Protein AF-A0A355UHV1-F1 (afdb_monomer_lite)

Radius of gyration: 11.26 Å; chains: 1; bounding box: 29×20×25 Å

Secondary structure (DSSP, 8-state):
--HHHHHHHHHHHHTTT---HHHHHHHHHHHHHT-SS-SS--EEETTEEE-HHHHHHHHHHHHTT--

pLDDT: mean 91.23, std 6.32, range [56.62, 96.56]

Structure (mmCIF, N/CA/C/O backbone):
data_AF-A0A355UHV1-F1
#
_entry.id   AF-A0A355UHV1-F1
#
loop_
_atom_site.group_PDB
_atom_site.id
_atom_site.type_symbol
_atom_site.label_atom_id
_atom_site.label_alt_id
_atom_site.label_comp_id
_atom_site.label_asym_id
_atom_site.label_entity_id
_atom_site.label_seq_id
_atom_site.pdbx_PDB_ins_code
_atom_site.Cartn_x
_atom_site.Cartn_y
_atom_site.Cartn_z
_atom_site.occupancy
_atom_site.B_iso_or_equiv
_atom_site.auth_seq_id
_atom_site.auth_comp_id
_atom_site.auth_asym_id
_atom_site.auth_atom_id
_atom_site.pdbx_PDB_model_num
ATOM 1 N N . MET A 1 1 ? -13.907 0.907 -12.522 1.00 56.62 1 MET A N 1
ATOM 2 C CA . MET A 1 1 ? -13.041 0.664 -11.344 1.00 56.62 1 MET A CA 1
ATOM 3 C C . MET A 1 1 ? -11.599 0.552 -11.819 1.00 56.62 1 MET A C 1
ATOM 5 O O . MET A 1 1 ? -11.335 -0.296 -12.663 1.00 56.62 1 MET A O 1
ATOM 9 N N . TYR A 1 2 ? -10.698 1.417 -11.347 1.00 74.81 2 TYR A N 1
ATOM 10 C CA . TYR A 1 2 ? -9.280 1.370 -11.730 1.00 74.81 2 TYR A CA 1
ATOM 11 C C . TYR A 1 2 ? -8.662 0.012 -11.357 1.00 74.81 2 TYR A C 1
ATOM 13 O O . TYR A 1 2 ? -8.851 -0.459 -10.235 1.00 74.81 2 TYR A O 1
ATOM 21 N N . TYR A 1 3 ? -7.934 -0.613 -12.289 1.00 81.94 3 TYR A N 1
ATOM 22 C CA . TYR A 1 3 ? -7.361 -1.964 -12.149 1.00 81.94 3 TYR A CA 1
ATOM 23 C C . TYR A 1 3 ? -6.525 -2.131 -10.866 1.00 81.94 3 TYR A C 1
ATOM 25 O O . TYR A 1 3 ? -6.685 -3.107 -10.138 1.00 81.94 3 TYR A O 1
ATOM 33 N N . ARG A 1 4 ? -5.742 -1.107 -10.508 1.00 88.94 4 ARG A N 1
ATOM 34 C CA . ARG A 1 4 ? -4.936 -1.040 -9.276 1.00 88.94 4 ARG A CA 1
ATOM 35 C C . ARG A 1 4 ? -5.729 -1.255 -7.983 1.00 88.94 4 ARG A C 1
ATOM 37 O O . ARG A 1 4 ? -5.277 -1.969 -7.094 1.00 88.94 4 ARG A O 1
ATOM 44 N N . ARG A 1 5 ? -6.943 -0.706 -7.884 1.00 91.81 5 ARG A N 1
ATOM 45 C CA . ARG A 1 5 ? -7.786 -0.854 -6.683 1.00 91.81 5 ARG A CA 1
ATOM 46 C C . ARG A 1 5 ? -8.316 -2.277 -6.522 1.00 91.81 5 ARG A C 1
ATOM 48 O O . ARG A 1 5 ? -8.466 -2.741 -5.399 1.00 91.81 5 ARG A O 1
ATOM 55 N N . LYS A 1 6 ? -8.532 -2.994 -7.633 1.00 92.19 6 LYS A N 1
ATOM 56 C CA . LYS A 1 6 ? -8.902 -4.417 -7.593 1.00 92.19 6 LYS A CA 1
ATOM 57 C C . LYS A 1 6 ? -7.781 -5.272 -7.006 1.00 92.19 6 LYS A C 1
ATOM 59 O O . LYS A 1 6 ? -8.069 -6.185 -6.246 1.00 92.19 6 LYS A O 1
ATOM 64 N N . ILE A 1 7 ? -6.523 -4.947 -7.314 1.00 93.62 7 ILE A N 1
ATOM 65 C CA . ILE A 1 7 ? -5.350 -5.646 -6.767 1.00 93.62 7 ILE A CA 1
ATOM 66 C C . ILE A 1 7 ? -5.302 -5.493 -5.243 1.00 93.62 7 ILE A C 1
ATOM 68 O O . ILE A 1 7 ? -5.124 -6.482 -4.540 1.00 93.62 7 ILE A O 1
ATOM 72 N N . LEU A 1 8 ? -5.512 -4.276 -4.729 1.00 93.19 8 LEU A N 1
ATOM 73 C CA . LEU A 1 8 ? -5.531 -4.014 -3.284 1.00 93.19 8 LEU A CA 1
ATOM 74 C C . LEU A 1 8 ? -6.622 -4.810 -2.565 1.00 93.19 8 LEU A C 1
ATOM 76 O O . LEU A 1 8 ? -6.343 -5.444 -1.550 1.00 93.19 8 LEU A O 1
ATOM 80 N N . LEU A 1 9 ? -7.841 -4.809 -3.111 1.00 92.56 9 LEU A N 1
ATOM 81 C CA . LEU A 1 9 ? -8.959 -5.563 -2.545 1.00 92.56 9 LEU A CA 1
ATOM 82 C C . LEU A 1 9 ? -8.701 -7.069 -2.587 1.00 92.56 9 LEU A C 1
ATOM 84 O O . LEU A 1 9 ? -8.849 -7.729 -1.567 1.00 92.56 9 LEU A O 1
ATOM 88 N N . ALA A 1 10 ? -8.245 -7.605 -3.722 1.00 93.38 10 ALA A N 1
ATOM 89 C CA . ALA A 1 10 ? -7.918 -9.023 -3.849 1.00 93.38 10 ALA A CA 1
ATOM 90 C C . ALA A 1 10 ? -6.830 -9.449 -2.852 1.00 93.38 10 ALA A C 1
ATOM 92 O O . ALA A 1 10 ? -6.948 -10.496 -2.215 1.00 93.38 10 ALA A O 1
ATOM 93 N N . LEU A 1 11 ? -5.801 -8.612 -2.675 1.00 93.25 11 LEU A N 1
ATOM 94 C CA . LEU A 1 11 ? -4.738 -8.859 -1.710 1.00 93.25 11 LEU A CA 1
ATOM 95 C C . LEU A 1 11 ? -5.285 -8.848 -0.276 1.00 93.25 11 LEU A C 1
ATOM 97 O O . LEU A 1 11 ? -5.008 -9.773 0.472 1.00 93.25 11 LEU A O 1
ATOM 101 N N . LEU A 1 12 ? -6.104 -7.865 0.107 1.00 91.88 12 LEU A N 1
ATOM 102 C CA . LEU A 1 12 ? -6.736 -7.825 1.434 1.00 91.88 12 LEU A CA 1
ATOM 103 C C . LEU A 1 12 ? -7.655 -9.028 1.683 1.00 91.88 12 LEU A C 1
ATOM 105 O O . LEU A 1 12 ? -7.594 -9.632 2.756 1.00 91.88 12 LEU A O 1
ATOM 109 N N . SER A 1 13 ? -8.468 -9.405 0.694 1.00 91.88 13 SER A N 1
ATOM 110 C CA . SER A 1 13 ? -9.377 -10.550 0.779 1.00 91.88 13 SER A CA 1
ATOM 111 C C . SER A 1 13 ? -8.632 -11.869 0.979 1.00 91.88 13 SER A C 1
ATOM 113 O O . SER A 1 13 ? -9.080 -12.687 1.779 1.00 91.88 13 SER A O 1
ATOM 115 N N . LEU A 1 14 ? -7.473 -12.060 0.338 1.00 93.62 14 LEU A N 1
ATOM 116 C CA . LEU A 1 14 ? -6.649 -13.266 0.497 1.00 93.62 14 LEU A CA 1
ATOM 117 C C . LEU A 1 14 ? -6.211 -13.494 1.954 1.00 93.62 14 LEU A C 1
ATOM 119 O O . LEU A 1 14 ? -6.110 -14.632 2.403 1.00 93.62 14 LEU A O 1
ATOM 123 N N . PHE A 1 15 ? -5.988 -12.414 2.705 1.00 92.12 15 PHE A N 1
ATOM 124 C CA . PHE A 1 15 ? -5.595 -12.460 4.117 1.00 92.12 15 PHE A CA 1
ATOM 125 C C . PHE A 1 15 ? -6.775 -12.222 5.078 1.00 92.12 15 PHE A C 1
ATOM 127 O O . PHE A 1 15 ? -6.571 -11.903 6.253 1.00 92.12 15 PHE A O 1
ATOM 134 N N . GLY A 1 16 ? -8.017 -12.338 4.595 1.00 88.81 16 GLY A N 1
ATOM 135 C CA . GLY A 1 16 ? -9.229 -12.169 5.401 1.00 88.81 16 GLY A CA 1
ATOM 136 C C . GLY A 1 16 ? -9.371 -10.781 6.034 1.00 88.81 16 GLY A C 1
ATOM 137 O O . GLY A 1 16 ? -9.933 -10.666 7.120 1.00 88.81 16 GLY A O 1
ATOM 138 N N . GLY A 1 17 ? -8.797 -9.744 5.415 1.00 83.00 17 GLY A N 1
ATOM 139 C CA . GLY A 1 17 ? -8.815 -8.369 5.926 1.00 83.00 17 GLY A CA 1
ATOM 140 C C . GLY A 1 17 ? -7.912 -8.115 7.140 1.00 83.00 17 GLY A C 1
ATOM 141 O O . GLY A 1 17 ? -7.939 -7.025 7.699 1.00 83.00 17 GLY A O 1
ATOM 142 N N . LYS A 1 18 ? -7.085 -9.082 7.561 1.00 84.94 18 LYS A N 1
ATOM 143 C CA . LYS A 1 18 ? -6.272 -8.994 8.791 1.00 84.94 18 LYS A CA 1
ATOM 144 C C . LYS A 1 18 ? -4.833 -8.527 8.551 1.00 84.94 18 LYS A C 1
ATOM 146 O O . LYS A 1 18 ? -3.911 -8.984 9.225 1.00 84.94 18 LYS A O 1
ATOM 151 N N . LEU A 1 19 ? -4.613 -7.635 7.587 1.00 89.81 19 LEU A N 1
ATOM 152 C CA . LEU A 1 19 ? -3.284 -7.079 7.321 1.00 89.81 19 LEU A CA 1
ATOM 153 C C . LEU A 1 19 ? -3.118 -5.704 7.956 1.00 89.81 19 LEU A C 1
ATOM 155 O O . LEU A 1 19 ? -3.930 -4.805 7.759 1.00 89.81 19 LEU A O 1
ATOM 159 N N . THR A 1 20 ? -1.990 -5.501 8.634 1.00 90.69 20 THR A N 1
ATOM 160 C CA . THR A 1 20 ? -1.552 -4.144 8.978 1.00 90.69 20 THR A CA 1
ATOM 161 C C . THR A 1 20 ? -1.129 -3.385 7.717 1.00 90.69 20 THR A C 1
ATOM 163 O O . THR A 1 20 ? -0.633 -3.980 6.755 1.00 90.69 20 THR A O 1
ATOM 166 N N . ALA A 1 21 ? -1.214 -2.052 7.738 1.00 88.25 21 ALA A N 1
ATOM 167 C CA . ALA A 1 21 ? -0.780 -1.213 6.615 1.00 88.25 21 ALA A CA 1
ATOM 168 C C . ALA A 1 21 ? 0.679 -1.487 6.190 1.00 88.25 21 ALA A C 1
ATOM 170 O O . ALA A 1 21 ? 0.999 -1.515 5.001 1.00 88.25 21 ALA A O 1
ATOM 171 N N . LYS A 1 22 ? 1.567 -1.763 7.158 1.00 90.69 22 LYS A N 1
ATOM 172 C CA . LYS A 1 22 ? 2.976 -2.099 6.895 1.00 90.69 22 LYS A CA 1
ATOM 173 C C . LYS A 1 22 ? 3.130 -3.441 6.175 1.00 90.69 22 LYS A C 1
ATOM 175 O O . LYS A 1 22 ? 3.957 -3.552 5.275 1.00 90.69 22 LYS A O 1
ATOM 180 N N . GLN A 1 23 ? 2.365 -4.462 6.567 1.00 93.00 23 GLN A N 1
ATOM 181 C CA . GLN A 1 23 ? 2.389 -5.764 5.892 1.00 93.00 23 GLN A CA 1
ATOM 182 C C . GLN A 1 23 ? 1.829 -5.656 4.475 1.00 93.00 23 GLN A C 1
ATOM 184 O O . GLN A 1 23 ? 2.449 -6.164 3.544 1.00 93.00 23 GLN A O 1
ATOM 189 N N . LEU A 1 24 ? 0.718 -4.935 4.299 1.00 93.88 24 LEU A N 1
ATOM 190 C CA . LEU A 1 24 ? 0.103 -4.720 2.991 1.00 93.88 24 LEU A CA 1
ATOM 191 C C . LEU A 1 24 ? 1.089 -4.094 1.994 1.00 93.88 24 LEU A C 1
ATOM 193 O O . LEU A 1 24 ? 1.235 -4.606 0.890 1.00 93.88 24 LEU A O 1
ATOM 197 N N . GLN A 1 25 ? 1.820 -3.049 2.397 1.00 94.44 25 GLN A N 1
ATOM 198 C CA . GLN A 1 25 ? 2.841 -2.408 1.555 1.00 94.44 25 GLN A CA 1
ATOM 199 C C . GLN A 1 25 ? 3.947 -3.389 1.131 1.00 94.44 25 GLN A C 1
ATOM 201 O O . GLN A 1 25 ? 4.327 -3.416 -0.037 1.00 94.44 25 GLN A O 1
ATOM 206 N N . LYS A 1 26 ? 4.420 -4.248 2.045 1.00 94.88 26 LYS A N 1
ATOM 207 C CA . LYS A 1 26 ? 5.453 -5.256 1.750 1.00 94.88 26 LYS A CA 1
ATOM 208 C C . LYS A 1 26 ? 4.960 -6.339 0.790 1.00 94.88 26 LYS A C 1
ATOM 210 O O . LYS A 1 26 ? 5.666 -6.676 -0.157 1.00 94.88 26 LYS A O 1
ATOM 215 N N . TYR A 1 27 ? 3.758 -6.870 1.004 1.00 95.69 27 TYR A N 1
ATOM 216 C CA . TYR A 1 27 ? 3.183 -7.871 0.103 1.00 95.69 27 TYR A CA 1
ATOM 217 C C . TYR A 1 27 ? 2.879 -7.281 -1.273 1.00 95.69 27 TYR A C 1
ATOM 219 O O . TYR A 1 27 ? 3.203 -7.897 -2.286 1.00 95.69 27 TYR A O 1
ATOM 227 N N . LEU A 1 28 ? 2.334 -6.064 -1.319 1.00 96.19 28 LEU A N 1
ATOM 228 C CA . LEU A 1 28 ? 2.071 -5.366 -2.572 1.00 96.19 28 LEU A CA 1
ATOM 229 C C . LEU A 1 28 ? 3.364 -5.072 -3.337 1.00 96.19 28 LEU A C 1
ATOM 231 O O . LEU A 1 28 ? 3.388 -5.200 -4.560 1.00 96.19 28 LEU A O 1
ATOM 235 N N . PHE A 1 29 ? 4.445 -4.727 -2.634 1.00 96.56 29 PHE A N 1
ATOM 236 C CA . PHE A 1 29 ? 5.764 -4.563 -3.235 1.00 96.56 29 PHE A CA 1
ATOM 237 C C . PHE A 1 29 ? 6.231 -5.849 -3.912 1.00 96.56 29 PHE A C 1
ATOM 239 O O . PHE A 1 29 ? 6.563 -5.816 -5.094 1.00 96.56 29 PHE A O 1
ATOM 246 N N . LEU A 1 30 ? 6.208 -6.980 -3.199 1.00 96.06 30 LEU A N 1
ATOM 247 C CA . LEU A 1 30 ? 6.602 -8.277 -3.758 1.00 96.06 30 LEU A CA 1
ATOM 248 C C . LEU A 1 30 ? 5.738 -8.657 -4.962 1.00 96.06 30 LEU A C 1
ATOM 250 O O . LEU A 1 30 ? 6.278 -8.996 -6.009 1.00 96.06 30 LEU A O 1
ATOM 254 N N . PHE A 1 31 ? 4.416 -8.519 -4.847 1.00 95.44 31 PHE A N 1
ATOM 255 C CA . PHE A 1 31 ? 3.491 -8.756 -5.954 1.00 95.44 31 PHE A CA 1
ATOM 256 C C . PHE A 1 31 ? 3.844 -7.903 -7.177 1.00 95.44 31 PHE A C 1
ATOM 258 O O . PHE A 1 31 ? 3.953 -8.417 -8.283 1.00 95.44 31 PHE A O 1
ATOM 265 N N . THR A 1 32 ? 4.104 -6.611 -6.974 1.00 95.50 32 THR A N 1
ATOM 266 C CA . THR A 1 32 ? 4.437 -5.678 -8.058 1.00 95.50 32 THR A CA 1
ATOM 267 C C . THR A 1 32 ? 5.766 -6.019 -8.737 1.00 95.50 32 THR A C 1
ATOM 269 O O . THR A 1 32 ? 5.936 -5.749 -9.923 1.00 95.50 32 THR A O 1
ATOM 272 N N . ARG 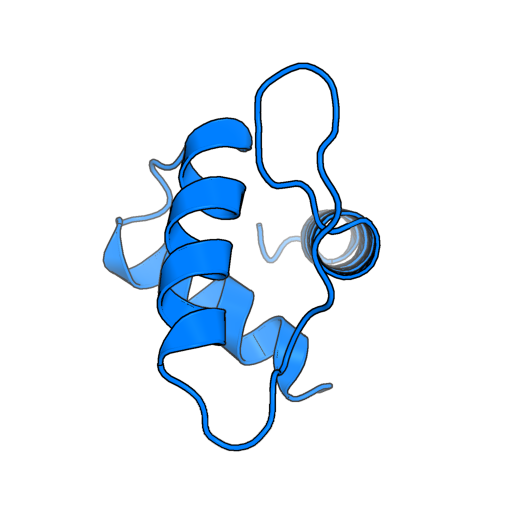A 1 33 ? 6.715 -6.635 -8.018 1.00 95.19 33 ARG A N 1
ATOM 273 C CA . ARG A 1 33 ? 7.986 -7.113 -8.591 1.00 95.19 33 ARG A CA 1
ATOM 274 C C . ARG A 1 33 ? 7.828 -8.337 -9.491 1.00 95.19 33 ARG A C 1
ATOM 276 O O . ARG A 1 33 ? 8.709 -8.561 -10.310 1.00 95.19 33 ARG A O 1
ATOM 283 N N . LEU A 1 34 ? 6.742 -9.092 -9.345 1.00 95.44 34 LEU A N 1
ATOM 284 C CA . LEU A 1 34 ? 6.439 -10.264 -10.171 1.00 95.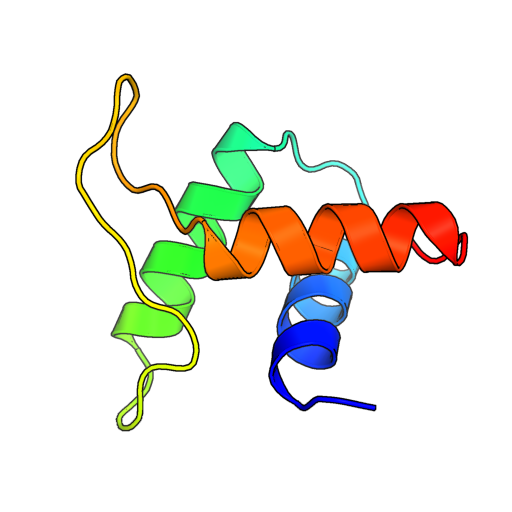44 34 LEU A CA 1
ATOM 285 C C . LEU A 1 34 ? 5.665 -9.913 -11.452 1.00 95.44 34 LEU A C 1
ATOM 287 O O . LEU A 1 34 ? 5.397 -10.798 -12.256 1.00 95.44 34 LEU A O 1
ATOM 291 N N . GLN A 1 35 ? 5.274 -8.650 -11.641 1.00 93.62 35 GLN A N 1
ATOM 292 C CA . GLN A 1 35 ? 4.552 -8.202 -12.830 1.00 93.62 35 GLN A CA 1
ATOM 293 C C . GLN A 1 35 ? 5.522 -7.675 -13.892 1.00 93.62 35 GLN A C 1
ATOM 295 O O . GLN A 1 35 ? 6.396 -6.870 -13.571 1.00 93.62 35 GLN A O 1
ATOM 300 N N . ASP A 1 36 ? 5.291 -8.022 -15.161 1.00 94.62 36 ASP A N 1
ATOM 301 C CA . ASP A 1 36 ? 6.029 -7.431 -16.289 1.00 94.62 36 ASP A CA 1
ATOM 302 C C . ASP A 1 36 ? 5.803 -5.916 -16.367 1.00 94.62 36 ASP A C 1
ATOM 304 O O . ASP A 1 36 ? 6.736 -5.125 -16.504 1.00 94.62 36 ASP A O 1
ATOM 308 N N . THR A 1 37 ? 4.541 -5.498 -16.218 1.00 93.88 37 THR A N 1
ATOM 309 C CA . THR A 1 37 ? 4.159 -4.087 -16.103 1.00 93.88 37 THR A CA 1
ATOM 310 C C . THR A 1 37 ? 3.762 -3.788 -14.665 1.00 93.88 37 THR A C 1
ATOM 312 O O . THR A 1 37 ? 2.745 -4.274 -14.163 1.00 93.88 37 THR A O 1
ATOM 315 N N . LYS A 1 38 ? 4.575 -2.978 -13.989 1.00 94.12 38 LYS A N 1
ATOM 316 C CA . LYS A 1 38 ? 4.392 -2.649 -12.573 1.00 94.12 38 LYS A CA 1
ATOM 317 C C . LYS A 1 38 ? 3.096 -1.872 -12.374 1.00 94.12 38 LYS A C 1
ATOM 319 O O . LYS A 1 38 ? 2.891 -0.826 -12.982 1.00 94.12 38 LYS A O 1
ATOM 324 N N . SER A 1 39 ? 2.236 -2.370 -11.488 1.00 94.19 39 SER A N 1
ATOM 325 C CA . SER A 1 39 ? 0.980 -1.687 -11.156 1.00 94.19 39 SER A CA 1
ATOM 326 C C . SER A 1 39 ? 1.157 -0.535 -10.163 1.00 94.19 39 SER A C 1
ATOM 328 O O . SER A 1 39 ? 0.283 0.323 -10.085 1.00 94.19 39 SER A O 1
ATOM 330 N N . PHE A 1 40 ? 2.250 -0.520 -9.396 1.00 95.25 40 PHE A N 1
ATOM 331 C CA . PHE A 1 40 ? 2.528 0.494 -8.381 1.00 95.25 40 PHE A CA 1
ATOM 332 C C . PHE A 1 40 ? 4.008 0.876 -8.369 1.00 95.25 40 PHE A C 1
ATOM 334 O O . PHE A 1 40 ? 4.888 0.028 -8.519 1.00 95.25 40 PHE A O 1
ATOM 341 N N . ASP A 1 41 ? 4.285 2.144 -8.094 1.00 95.19 41 ASP A N 1
ATOM 342 C CA . ASP A 1 41 ? 5.648 2.605 -7.844 1.00 95.19 41 ASP A CA 1
ATOM 343 C C . ASP A 1 41 ? 5.970 2.581 -6.353 1.00 95.19 41 ASP A C 1
ATOM 345 O O . ASP A 1 41 ? 5.135 2.937 -5.514 1.00 95.19 41 ASP A O 1
ATOM 349 N N . PHE A 1 42 ? 7.195 2.171 -6.029 1.00 96.56 42 PHE A N 1
ATOM 350 C CA . PHE A 1 42 ? 7.689 2.075 -4.660 1.00 96.56 42 PHE A CA 1
ATOM 351 C C . PHE A 1 42 ? 9.004 2.821 -4.495 1.00 96.56 42 PHE A C 1
ATOM 353 O O . PHE A 1 42 ? 9.910 2.691 -5.320 1.00 96.56 42 PHE A O 1
ATOM 360 N N . VAL A 1 43 ? 9.126 3.521 -3.371 1.00 95.31 43 VAL A N 1
ATOM 361 C CA . VAL A 1 43 ? 10.348 4.200 -2.940 1.00 95.31 43 VAL A CA 1
AT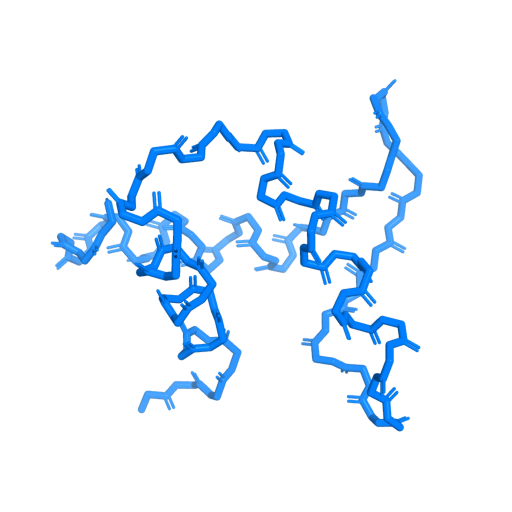OM 362 C C . VAL A 1 43 ? 10.788 3.695 -1.560 1.00 95.31 43 VAL A C 1
ATOM 364 O O . VAL A 1 43 ? 9.951 3.209 -0.791 1.00 95.31 43 VAL A O 1
ATOM 367 N N . PRO A 1 44 ? 12.084 3.786 -1.215 1.00 94.44 44 PRO A N 1
ATOM 368 C CA . PRO A 1 44 ? 12.542 3.601 0.158 1.00 94.44 44 PRO A CA 1
ATOM 369 C C . PRO A 1 44 ? 11.998 4.716 1.063 1.00 94.44 44 PRO A C 1
ATOM 371 O O . PRO A 1 44 ? 12.150 5.896 0.753 1.00 94.44 44 PRO A O 1
ATOM 374 N N . TYR A 1 45 ? 11.372 4.359 2.183 1.00 91.31 45 TYR A N 1
ATOM 375 C CA . TYR A 1 45 ? 10.752 5.309 3.108 1.00 91.31 45 TYR A CA 1
ATOM 376 C C . TYR A 1 45 ? 10.638 4.717 4.514 1.00 91.31 45 TYR A C 1
ATOM 378 O O . TYR A 1 45 ? 10.073 3.636 4.643 1.00 91.31 45 TYR A O 1
ATOM 386 N N . HIS A 1 46 ? 11.150 5.418 5.540 1.00 85.12 46 HIS A N 1
ATOM 387 C CA . HIS A 1 46 ? 11.222 5.091 6.987 1.00 85.12 46 HIS A CA 1
ATOM 388 C C . HIS A 1 46 ? 11.378 3.607 7.397 1.00 85.12 46 HIS A C 1
ATOM 390 O O . HIS A 1 46 ? 12.344 3.254 8.062 1.00 85.12 46 HIS A O 1
ATOM 396 N N . TYR A 1 47 ? 10.425 2.744 7.040 1.00 84.31 47 TYR A N 1
ATOM 397 C CA . TYR A 1 47 ? 10.323 1.325 7.391 1.00 84.31 47 TYR A CA 1
AT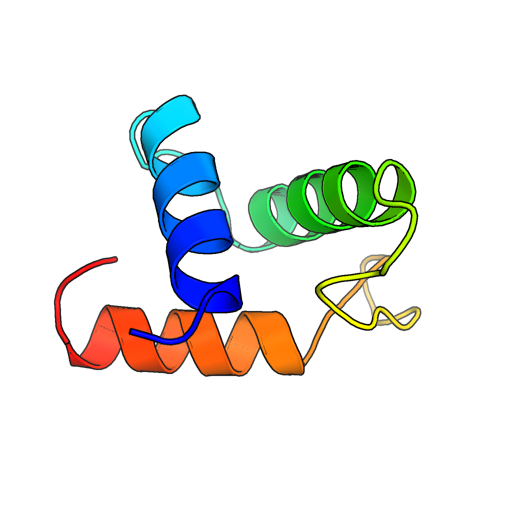OM 398 C C . TYR A 1 47 ? 10.457 0.357 6.197 1.00 84.31 47 TYR A C 1
ATOM 400 O O . TYR A 1 47 ? 10.112 -0.822 6.322 1.00 84.31 47 TYR A O 1
ATOM 408 N N . GLY A 1 48 ? 10.933 0.830 5.042 1.00 90.94 48 GLY A N 1
ATOM 409 C CA . GLY A 1 48 ? 11.241 0.004 3.872 1.00 90.94 48 GLY A CA 1
ATOM 410 C C . GLY A 1 48 ? 10.544 0.493 2.607 1.00 90.94 48 GLY A C 1
ATOM 411 O O . GLY A 1 48 ? 10.571 1.677 2.300 1.00 90.94 48 GLY A O 1
ATOM 412 N N . CYS A 1 49 ? 9.959 -0.426 1.842 1.00 94.25 49 CYS A N 1
ATOM 413 C CA . CYS A 1 49 ? 9.225 -0.083 0.626 1.00 94.25 49 CYS A CA 1
ATOM 414 C C . CYS A 1 49 ? 7.908 0.643 0.949 1.00 94.25 49 CYS A C 1
ATOM 416 O O . CYS A 1 49 ? 7.127 0.191 1.788 1.00 94.25 49 CYS A O 1
ATOM 418 N N . PHE A 1 50 ? 7.656 1.755 0.261 1.00 95.81 50 PHE A N 1
ATOM 419 C CA . PHE A 1 50 ? 6.413 2.507 0.381 1.00 95.81 50 PHE A CA 1
ATOM 420 C C . PHE A 1 50 ? 5.919 2.991 -0.977 1.00 95.81 50 PHE A C 1
ATOM 422 O O . PHE A 1 50 ? 6.693 3.511 -1.781 1.00 95.81 50 PHE A O 1
ATOM 429 N N . SER A 1 51 ? 4.618 2.844 -1.214 1.00 96.06 51 SER A N 1
ATOM 430 C CA . SER A 1 51 ? 3.937 3.368 -2.391 1.00 96.06 51 SER A CA 1
ATOM 431 C C . SER A 1 51 ? 2.904 4.421 -1.992 1.00 96.06 51 SER A C 1
ATOM 433 O O . SER A 1 51 ? 1.872 4.108 -1.388 1.00 96.06 51 SER A O 1
ATOM 435 N N . PHE A 1 52 ? 3.155 5.676 -2.380 1.00 94.50 52 PHE A N 1
ATOM 436 C CA . PHE A 1 52 ? 2.202 6.783 -2.214 1.00 94.50 52 PHE A CA 1
ATOM 437 C C . PHE A 1 52 ? 0.907 6.534 -2.991 1.00 94.50 52 PHE A C 1
ATOM 439 O O . PHE A 1 52 ? -0.188 6.786 -2.493 1.00 94.50 52 PHE A O 1
ATOM 446 N N . GLN A 1 53 ? 1.049 5.970 -4.191 1.00 94.38 53 GLN A N 1
ATOM 447 C CA . GLN A 1 53 ? -0.044 5.550 -5.059 1.00 94.38 53 GLN A CA 1
ATOM 448 C C . GLN A 1 53 ? -0.965 4.542 -4.359 1.00 94.38 53 GLN A C 1
ATOM 450 O O . GLN A 1 53 ? -2.182 4.731 -4.333 1.00 94.38 53 GLN A O 1
ATOM 455 N N . ALA A 1 54 ? -0.391 3.494 -3.757 1.00 94.56 54 ALA A N 1
ATOM 456 C CA . ALA A 1 54 ? -1.162 2.507 -3.007 1.00 94.56 54 ALA A CA 1
ATOM 457 C C . ALA A 1 54 ? -1.835 3.126 -1.776 1.00 94.56 54 ALA A C 1
ATOM 459 O O . ALA A 1 54 ? -2.993 2.830 -1.501 1.00 94.56 54 ALA A O 1
ATOM 460 N N . ASN A 1 55 ? -1.143 4.020 -1.062 1.00 94.12 55 ASN A N 1
ATOM 461 C CA . ASN A 1 55 ? -1.693 4.680 0.121 1.00 94.12 55 ASN A CA 1
ATOM 462 C C . ASN A 1 55 ? -2.918 5.550 -0.211 1.00 94.12 55 ASN A C 1
ATOM 464 O O . ASN A 1 55 ? -3.929 5.488 0.486 1.00 94.12 55 ASN A O 1
ATOM 468 N N . GLN A 1 56 ? -2.858 6.315 -1.303 1.00 93.88 56 GLN A N 1
ATOM 469 C CA . GLN A 1 56 ? -3.988 7.120 -1.772 1.00 93.88 56 GLN A CA 1
ATOM 470 C C . GLN A 1 56 ? -5.173 6.249 -2.211 1.00 93.88 56 GLN A C 1
ATOM 472 O O . GLN A 1 56 ? -6.326 6.570 -1.913 1.00 93.88 56 GLN A O 1
ATOM 477 N N . ASP A 1 57 ? -4.908 5.141 -2.906 1.00 93.88 57 ASP A N 1
ATOM 478 C CA . ASP A 1 57 ? -5.961 4.210 -3.312 1.00 93.88 57 ASP A CA 1
ATOM 479 C C . ASP A 1 57 ? -6.632 3.540 -2.108 1.00 93.88 57 ASP A C 1
ATOM 481 O O . ASP A 1 57 ? -7.855 3.423 -2.103 1.00 93.88 57 ASP A O 1
ATOM 485 N N . ILE A 1 58 ? -5.868 3.152 -1.081 1.00 92.44 58 ILE A N 1
ATOM 486 C CA . ILE A 1 58 ? -6.416 2.612 0.172 1.00 92.44 58 ILE A CA 1
ATOM 487 C C . ILE A 1 58 ? -7.306 3.655 0.849 1.00 92.44 58 ILE A C 1
ATOM 489 O O . ILE A 1 58 ? -8.451 3.348 1.155 1.00 92.44 58 ILE A O 1
ATOM 493 N N . ALA A 1 59 ? -6.830 4.895 1.006 1.00 92.75 59 ALA A N 1
ATOM 494 C CA . ALA A 1 59 ? -7.629 5.970 1.595 1.00 92.75 59 ALA A CA 1
ATOM 495 C C . ALA A 1 59 ? -8.942 6.190 0.825 1.00 92.75 59 ALA A C 1
ATOM 497 O O . ALA A 1 59 ? -10.004 6.336 1.420 1.00 92.75 59 ALA A O 1
ATOM 498 N N . THR A 1 60 ? -8.884 6.133 -0.508 1.00 92.50 60 THR A N 1
ATOM 499 C CA . THR A 1 60 ? -10.071 6.236 -1.366 1.00 92.50 60 THR A CA 1
ATOM 500 C C . THR A 1 60 ? -11.038 5.066 -1.146 1.00 92.50 60 THR A C 1
ATOM 502 O O . THR A 1 60 ? -12.246 5.274 -1.073 1.00 92.50 60 THR A O 1
ATOM 505 N N . LEU A 1 61 ? -10.528 3.834 -1.044 1.00 90.44 61 LEU A N 1
ATOM 506 C CA . LEU A 1 61 ? -11.342 2.640 -0.792 1.00 90.44 61 LEU A CA 1
ATOM 507 C C . LEU A 1 61 ? -12.002 2.669 0.591 1.00 90.44 61 LEU A C 1
ATOM 509 O O . LEU A 1 61 ? -13.162 2.276 0.701 1.00 90.44 61 LEU A O 1
ATOM 513 N N . THR A 1 62 ? -11.308 3.187 1.603 1.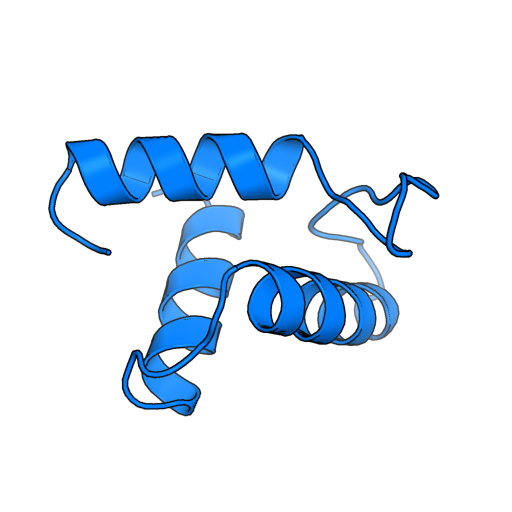00 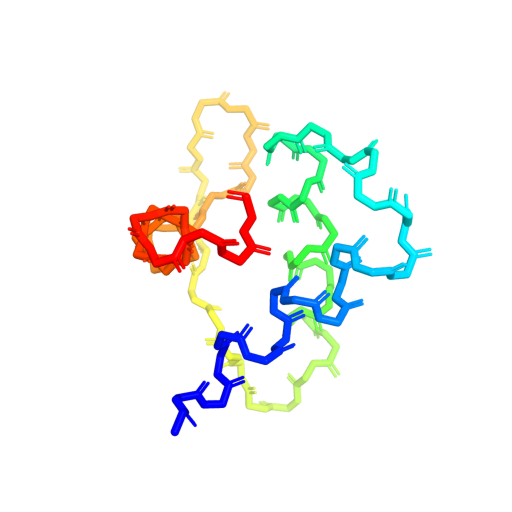90.69 62 THR A N 1
ATOM 514 C CA . THR A 1 62 ? -11.852 3.377 2.953 1.00 90.69 62 THR A CA 1
ATOM 515 C C . THR A 1 62 ? -12.947 4.436 2.981 1.00 90.69 62 THR A C 1
ATOM 517 O O . THR A 1 62 ? -14.006 4.193 3.551 1.00 90.69 62 THR A O 1
ATOM 520 N N . THR A 1 63 ? -12.781 5.565 2.282 1.00 91.50 63 THR A N 1
ATOM 521 C CA . THR A 1 63 ? -13.855 6.569 2.143 1.00 91.50 63 THR A CA 1
ATOM 522 C C . THR A 1 63 ? -15.118 5.986 1.501 1.00 91.50 63 THR A C 1
ATOM 524 O O . THR A 1 63 ? -16.226 6.400 1.827 1.00 91.50 63 THR A O 1
ATOM 527 N N . TYR A 1 64 ? -14.969 5.009 0.605 1.00 89.00 64 TYR A N 1
ATOM 528 C CA . TYR A 1 64 ? -16.091 4.305 -0.017 1.00 89.00 64 TYR A CA 1
ATOM 529 C C . TYR A 1 64 ? -16.620 3.105 0.791 1.00 89.00 64 TYR A C 1
ATOM 531 O O . TYR A 1 64 ? -17.573 2.469 0.348 1.00 89.00 64 TYR A O 1
ATOM 539 N N . GLY A 1 65 ? -16.028 2.780 1.945 1.00 87.00 65 GLY A N 1
ATOM 540 C CA . GLY A 1 65 ? -16.467 1.677 2.805 1.00 87.00 65 GLY A CA 1
ATOM 541 C C . GLY A 1 65 ? -16.098 0.274 2.307 1.00 87.00 65 GLY A C 1
ATOM 542 O O . GLY A 1 65 ? -16.725 -0.695 2.724 1.00 87.00 65 GLY A O 1
ATOM 543 N N . TYR A 1 66 ? -15.108 0.143 1.415 1.00 82.38 66 TYR A N 1
ATOM 544 C CA . TYR A 1 66 ? -14.634 -1.165 0.935 1.00 82.38 66 TYR A CA 1
ATOM 545 C C . TYR A 1 66 ? -13.526 -1.782 1.802 1.00 82.38 66 TYR A C 1
ATOM 547 O O . TYR A 1 66 ? -13.298 -2.989 1.703 1.00 82.38 66 TYR A O 1
ATOM 555 N N . CYS A 1 67 ? -12.827 -0.963 2.595 1.00 73.00 67 CYS A N 1
ATOM 556 C CA . CYS A 1 67 ? -11.681 -1.345 3.425 1.00 73.00 67 CYS A CA 1
ATOM 557 C C . CYS A 1 67 ? -11.718 -0.638 4.777 1.00 73.00 67 CYS A C 1
ATOM 559 O O . CYS A 1 67 ? -11.921 0.601 4.762 1.00 73.00 67 CYS A O 1
#

Foldseek 3Di:
DPPLLVVLLVLCVVVVVPDDPVRSQVVLVVVQVPDPHRPFDWDQDDNGTDTPPNVVSVVVCVVVVSD

Sequence (67 aa):
MYYRRKILLALLSLFGGKLTAKQLQKYLFLFTRLQDTKSFDFVPYHYGCFSFQANQDIATLTTYGYC